Protein AF-A0A7S2F0C1-F1 (afdb_monomer_lite)

Secondary structure (DSSP, 8-state):
------S-TT----S-HHHHHHHHHHHHHHHHHHHB-SS--EEEE-SSSS-EEEETTEEEE-SEEEEEEEEETTEEEEEEEEEEGGGHHHHHHHHHHHHHTTS---HHHHHHHHHHEEEEEEEEE-TTTSSEEEEEEEEETTSS-EEE-

Foldseek 3Di:
DDDDDPDPPDPPDDPCVLVVQLVVLQVVLLLCLVWWDLVDKDKDADDDDDDWDAFPNDTADQGIWIKTQGQDPNHRPVDIKIFRPVCSVVSVVQSVVCVVVVSHHDPVRSVVLSVFWGKTWDWCQDPPPSGTDIKIWTQGPPDNTIMI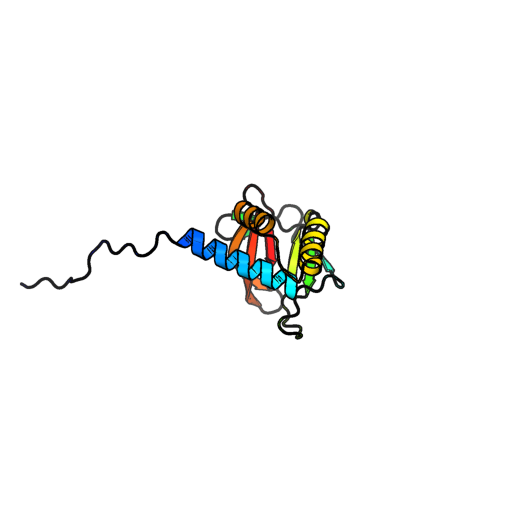D

Structure (mmCIF, N/CA/C/O backbone):
data_AF-A0A7S2F0C1-F1
#
_entry.id   AF-A0A7S2F0C1-F1
#
loop_
_atom_site.group_PDB
_atom_site.id
_atom_site.type_symbol
_atom_site.label_atom_id
_atom_site.label_alt_id
_atom_site.label_comp_id
_atom_site.label_asym_id
_atom_site.label_entity_id
_atom_site.label_seq_id
_atom_site.pdbx_PDB_ins_code
_atom_site.Cartn_x
_atom_site.Cartn_y
_atom_site.Cartn_z
_atom_site.occupancy
_atom_site.B_iso_or_equiv
_atom_site.auth_seq_id
_atom_site.auth_comp_id
_atom_site.auth_asym_id
_atom_site.auth_atom_id
_atom_site.pdbx_PDB_model_num
ATOM 1 N N . VAL A 1 1 ? -42.296 40.617 1.390 1.00 49.47 1 VAL A N 1
ATOM 2 C CA . VAL A 1 1 ? -42.344 39.150 1.214 1.00 49.47 1 VAL A CA 1
ATOM 3 C C . VAL A 1 1 ? -41.578 38.833 -0.055 1.00 49.47 1 VAL A C 1
ATOM 5 O O . VAL A 1 1 ? -42.087 39.087 -1.135 1.00 49.47 1 VAL A O 1
ATOM 8 N N . ALA A 1 2 ? -40.318 38.438 0.085 1.00 45.78 2 ALA A N 1
ATOM 9 C CA . ALA A 1 2 ? -39.465 38.007 -1.015 1.00 45.78 2 ALA A CA 1
ATOM 10 C C . ALA A 1 2 ? -38.571 36.900 -0.451 1.00 45.78 2 ALA A C 1
ATOM 12 O O . ALA A 1 2 ? -37.781 37.161 0.455 1.00 45.78 2 ALA A O 1
ATOM 13 N N . ASP A 1 3 ? -38.791 35.674 -0.914 1.00 51.41 3 ASP A N 1
ATOM 14 C CA . ASP A 1 3 ? -38.027 34.487 -0.537 1.00 51.41 3 ASP A CA 1
ATOM 15 C C . ASP A 1 3 ? -36.639 34.531 -1.198 1.00 51.41 3 ASP A C 1
ATOM 17 O O . ASP A 1 3 ? -36.563 34.617 -2.429 1.00 51.41 3 ASP A O 1
ATOM 21 N N . PRO A 1 4 ? -35.530 34.465 -0.440 1.00 68.75 4 PRO A N 1
ATOM 22 C CA . PRO A 1 4 ? -34.196 34.355 -0.997 1.00 68.75 4 PRO A CA 1
ATOM 23 C C . PRO A 1 4 ? -33.742 32.894 -0.933 1.00 68.75 4 PRO A C 1
ATOM 25 O O . PRO A 1 4 ? -33.211 32.440 0.075 1.00 68.75 4 PRO A O 1
ATOM 28 N N . SER A 1 5 ? -33.903 32.145 -2.021 1.00 51.34 5 SER A N 1
ATOM 29 C CA . SER A 1 5 ? -33.076 30.955 -2.244 1.00 51.34 5 SER A CA 1
ATOM 30 C C . SER A 1 5 ? -33.042 30.593 -3.725 1.00 51.34 5 SER A C 1
ATOM 32 O O . SER A 1 5 ? -33.872 29.849 -4.237 1.00 51.34 5 SER A O 1
ATOM 34 N N . LEU A 1 6 ? -32.043 31.138 -4.421 1.00 55.06 6 LEU A N 1
ATOM 35 C CA . LEU A 1 6 ? -31.625 30.719 -5.762 1.00 55.06 6 LEU A CA 1
ATOM 36 C C . LEU A 1 6 ? -30.623 29.553 -5.688 1.00 55.06 6 LEU A C 1
ATOM 38 O O . LEU A 1 6 ? -29.687 29.487 -6.479 1.00 55.06 6 LEU A O 1
ATOM 42 N N . VAL A 1 7 ? -30.781 28.636 -4.728 1.00 54.34 7 VAL A N 1
ATOM 43 C CA . VAL A 1 7 ? -29.959 27.421 -4.671 1.00 54.34 7 VAL A CA 1
ATOM 44 C C . VAL A 1 7 ? -30.851 26.224 -4.992 1.00 54.34 7 VAL A C 1
ATOM 46 O O . VAL A 1 7 ? -31.696 25.855 -4.175 1.00 54.34 7 VAL A O 1
ATOM 49 N N . PRO A 1 8 ? -30.704 25.599 -6.176 1.00 52.06 8 PRO A N 1
ATOM 50 C CA . PRO A 1 8 ? -31.446 24.394 -6.510 1.00 52.06 8 PRO A CA 1
ATOM 51 C C . PRO A 1 8 ? -31.132 23.310 -5.477 1.00 52.06 8 PRO A C 1
ATOM 53 O O . PRO A 1 8 ? -29.994 22.854 -5.373 1.00 52.06 8 PRO A O 1
ATOM 56 N N . ALA A 1 9 ? -32.149 22.850 -4.746 1.00 56.66 9 ALA A N 1
ATOM 57 C CA . ALA A 1 9 ? -32.037 21.851 -3.678 1.00 56.66 9 ALA A CA 1
ATOM 58 C C . ALA A 1 9 ? -31.519 20.466 -4.139 1.00 56.66 9 ALA A C 1
ATOM 60 O O . ALA A 1 9 ? -31.515 19.512 -3.363 1.00 56.66 9 ALA A O 1
ATOM 61 N N . ARG A 1 10 ? -31.138 20.316 -5.415 1.00 50.03 10 ARG A N 1
ATOM 62 C CA . ARG A 1 10 ? -30.754 19.046 -6.045 1.00 50.03 10 ARG A CA 1
ATOM 63 C C . ARG A 1 10 ? -29.619 19.183 -7.064 1.00 50.03 10 ARG A C 1
ATOM 65 O O . ARG A 1 10 ? -29.617 18.484 -8.073 1.00 50.03 10 ARG A O 1
ATOM 72 N N . LEU A 1 11 ? -28.624 20.030 -6.804 1.00 45.44 11 LEU A N 1
ATOM 73 C CA . LEU A 1 11 ? -27.326 19.885 -7.470 1.00 45.44 11 LEU A CA 1
ATOM 74 C C . LEU A 1 11 ? -26.576 18.692 -6.853 1.00 45.44 11 LEU A C 1
ATOM 76 O O . LEU A 1 11 ? -25.806 18.841 -5.911 1.00 45.44 11 LEU A O 1
ATOM 80 N N . ARG A 1 12 ? -26.820 17.484 -7.375 1.00 50.94 12 ARG A N 1
ATOM 81 C CA . ARG A 1 12 ? -25.895 16.354 -7.204 1.00 50.94 12 ARG A CA 1
ATOM 82 C C . ARG A 1 12 ? -24.815 16.464 -8.278 1.00 50.94 12 ARG A C 1
ATOM 84 O O . ARG A 1 12 ? -25.015 16.017 -9.403 1.00 50.94 12 ARG A O 1
ATOM 91 N N . ALA A 1 13 ? -23.685 17.067 -7.930 1.00 49.25 13 ALA A N 1
ATOM 92 C CA . ALA A 1 13 ? -22.459 16.918 -8.700 1.00 49.25 13 ALA A CA 1
ATOM 93 C C . ALA A 1 13 ? -21.805 15.569 -8.337 1.00 49.25 13 ALA A C 1
ATOM 95 O O . ALA A 1 13 ? -21.565 15.305 -7.164 1.00 49.25 13 ALA A O 1
ATOM 96 N N . GLY A 1 14 ? -21.538 14.728 -9.342 1.00 48.50 14 GLY A N 1
ATOM 97 C CA . GLY A 1 14 ? -20.552 13.642 -9.270 1.00 48.50 14 GLY A CA 1
ATOM 98 C C . GLY A 1 14 ? -21.022 12.296 -8.705 1.00 48.50 14 GLY A C 1
ATOM 99 O O . GLY A 1 14 ? -20.864 12.017 -7.525 1.00 48.50 14 GLY A O 1
ATOM 100 N N . ASN A 1 15 ? -21.459 11.390 -9.585 1.00 47.62 15 ASN A N 1
ATOM 101 C CA . ASN A 1 15 ? -21.396 9.937 -9.347 1.00 47.62 15 ASN A CA 1
ATOM 102 C C . ASN A 1 15 ? -20.006 9.362 -9.729 1.00 47.62 15 ASN A C 1
ATOM 104 O O . ASN A 1 15 ? -19.886 8.190 -10.062 1.00 47.62 15 ASN A O 1
ATOM 108 N N . SER A 1 16 ? -18.962 10.199 -9.740 1.00 55.84 16 SER A N 1
ATOM 109 C CA . SER A 1 16 ? -17.606 9.887 -10.222 1.00 55.84 16 SER A CA 1
ATOM 110 C C . SER A 1 16 ? -16.666 9.347 -9.140 1.00 55.84 16 SER A C 1
ATOM 112 O O . SER A 1 16 ? -15.488 9.139 -9.406 1.00 55.84 16 SER A O 1
ATOM 114 N N . GLY A 1 17 ? -17.154 9.143 -7.911 1.00 61.03 17 GLY A N 1
ATOM 115 C CA . GLY A 1 17 ? -16.304 8.796 -6.766 1.00 61.03 17 GLY A CA 1
ATOM 116 C C . GLY A 1 17 ? -15.504 7.505 -6.960 1.00 61.03 17 GLY A C 1
ATOM 117 O O . GLY A 1 17 ? -14.344 7.448 -6.569 1.00 61.03 17 GLY A O 1
ATOM 118 N N . LEU A 1 18 ? -16.089 6.503 -7.625 1.00 66.19 18 LEU A N 1
ATOM 119 C CA . LEU A 1 18 ? -15.412 5.233 -7.909 1.00 66.19 18 LEU A CA 1
ATOM 120 C C . LEU A 1 18 ? -14.295 5.396 -8.948 1.00 66.19 18 LEU A C 1
ATOM 122 O O . LEU A 1 18 ? -13.202 4.868 -8.759 1.00 66.19 18 LEU A O 1
ATOM 126 N N . ASP A 1 19 ? -14.537 6.168 -10.008 1.00 75.56 19 ASP A N 1
ATOM 127 C CA . ASP A 1 19 ? -13.540 6.397 -11.058 1.00 75.56 19 ASP A CA 1
ATOM 128 C C . ASP A 1 19 ? -12.357 7.219 -10.532 1.00 75.56 19 ASP A C 1
ATOM 130 O O . ASP A 1 19 ? -11.203 6.914 -10.833 1.00 75.56 19 ASP A O 1
ATOM 134 N N . SER A 1 20 ? -12.627 8.218 -9.685 1.00 80.00 20 SER A N 1
ATOM 135 C CA . SER A 1 20 ? -11.586 9.024 -9.037 1.00 80.00 20 SER A CA 1
ATOM 136 C C . SER A 1 20 ? -10.721 8.193 -8.083 1.00 80.00 20 SER A C 1
ATOM 138 O O . SER A 1 20 ? -9.497 8.250 -8.181 1.00 80.00 20 SER A O 1
ATOM 140 N N . GLN A 1 21 ? -11.326 7.355 -7.233 1.00 82.06 21 GLN A N 1
ATOM 141 C CA . GLN A 1 21 ? -10.579 6.464 -6.334 1.00 82.06 21 GLN A CA 1
ATOM 142 C C . GLN A 1 21 ? -9.715 5.453 -7.097 1.00 82.06 21 GLN A C 1
ATOM 144 O O . GLN A 1 21 ? -8.584 5.172 -6.701 1.00 82.06 21 GLN A O 1
ATOM 149 N N . ASN A 1 22 ? -10.213 4.933 -8.222 1.00 85.44 22 ASN A N 1
ATOM 150 C CA . ASN A 1 22 ? -9.447 4.024 -9.071 1.00 85.44 22 ASN A CA 1
ATOM 151 C C . ASN A 1 22 ? -8.226 4.717 -9.701 1.00 85.44 22 ASN A C 1
ATOM 153 O O . ASN A 1 22 ? -7.148 4.124 -9.765 1.00 85.44 22 ASN A O 1
ATOM 157 N N . MET A 1 23 ? -8.361 5.976 -10.135 1.00 88.12 23 MET A N 1
ATOM 158 C CA . MET A 1 23 ? -7.231 6.761 -10.653 1.00 88.12 23 MET A CA 1
ATOM 159 C C . MET A 1 23 ? -6.182 7.062 -9.575 1.00 88.12 23 MET A C 1
ATOM 161 O O . MET A 1 23 ? -4.980 6.982 -9.849 1.00 88.12 23 MET A O 1
ATOM 165 N N . GLU A 1 24 ? -6.616 7.375 -8.352 1.00 91.44 24 GLU A N 1
ATOM 166 C CA . GLU A 1 24 ? -5.724 7.588 -7.206 1.00 91.44 24 GLU A CA 1
ATOM 167 C C . GLU A 1 24 ? -4.959 6.307 -6.860 1.00 91.44 24 GLU A C 1
ATOM 169 O O . GLU A 1 24 ? -3.731 6.330 -6.754 1.00 91.44 24 GLU A O 1
ATOM 174 N N . LEU A 1 25 ? -5.656 5.168 -6.785 1.00 92.31 25 LEU A N 1
ATOM 175 C CA . LEU A 1 25 ? -5.046 3.859 -6.539 1.00 92.31 25 LEU A CA 1
ATOM 176 C C . LEU A 1 25 ? -4.018 3.501 -7.603 1.00 92.31 25 LEU A C 1
ATOM 178 O O . LEU A 1 25 ? -2.901 3.101 -7.276 1.00 92.31 25 LEU A O 1
ATOM 182 N N . ARG A 1 26 ? -4.361 3.710 -8.873 1.00 92.38 26 ARG A N 1
ATOM 183 C CA . ARG A 1 26 ? -3.440 3.490 -9.986 1.00 92.38 26 ARG A CA 1
ATOM 184 C C . ARG A 1 26 ? -2.179 4.334 -9.861 1.00 92.38 26 ARG A C 1
ATOM 186 O O . ARG A 1 26 ? -1.078 3.812 -10.026 1.00 92.38 26 ARG A O 1
ATOM 193 N N . SER A 1 27 ? -2.340 5.618 -9.557 1.00 92.94 27 SER A N 1
ATOM 194 C CA . SER A 1 27 ? -1.222 6.552 -9.404 1.00 92.94 27 SER A CA 1
ATOM 195 C C . SER A 1 27 ? -0.327 6.165 -8.226 1.00 92.94 27 SER A C 1
ATOM 197 O O . SER A 1 27 ? 0.896 6.181 -8.348 1.00 92.94 27 SER A O 1
ATOM 199 N N . MET A 1 28 ? -0.924 5.742 -7.110 1.00 93.56 28 MET A N 1
ATOM 200 C CA . MET A 1 28 ? -0.198 5.277 -5.932 1.00 93.56 28 MET A CA 1
ATOM 201 C C . MET A 1 28 ? 0.585 3.989 -6.207 1.00 93.56 28 MET A C 1
ATOM 203 O O . MET A 1 28 ? 1.774 3.922 -5.908 1.00 93.56 28 MET A O 1
ATOM 207 N N . LEU A 1 29 ? -0.046 2.977 -6.808 1.00 93.75 29 LEU A N 1
ATOM 208 C CA . LEU A 1 29 ? 0.615 1.714 -7.153 1.00 93.75 29 LEU A CA 1
ATOM 209 C C . LEU A 1 29 ? 1.771 1.935 -8.133 1.00 93.75 29 LEU A C 1
ATOM 211 O O . LEU A 1 29 ? 2.852 1.377 -7.955 1.00 93.75 29 LEU A O 1
ATOM 215 N N . GLN A 1 30 ? 1.564 2.794 -9.130 1.00 94.06 30 GLN A N 1
ATOM 216 C CA . GLN A 1 30 ? 2.601 3.203 -10.070 1.00 94.06 30 GLN A CA 1
ATOM 217 C C . GLN A 1 30 ? 3.784 3.873 -9.350 1.00 94.06 30 GLN A C 1
ATOM 219 O O . GLN A 1 30 ? 4.937 3.504 -9.566 1.00 94.06 30 GLN A O 1
ATOM 224 N N . TRP A 1 31 ? 3.509 4.799 -8.433 1.00 93.75 31 TRP A N 1
ATOM 225 C CA . TRP A 1 31 ? 4.541 5.452 -7.629 1.00 93.75 31 TRP A CA 1
ATOM 226 C C . TRP A 1 31 ? 5.312 4.472 -6.726 1.00 93.75 31 TRP A C 1
ATOM 228 O O . TRP A 1 31 ? 6.533 4.593 -6.586 1.00 93.75 31 TRP A O 1
ATOM 238 N N . LEU A 1 32 ? 4.642 3.462 -6.158 1.00 94.62 32 LEU A N 1
ATOM 239 C CA . LEU A 1 32 ? 5.291 2.412 -5.361 1.00 94.62 32 LEU A CA 1
ATOM 240 C C . LEU A 1 32 ? 6.262 1.570 -6.200 1.00 94.62 32 LEU A C 1
ATOM 242 O O . LEU A 1 32 ? 7.372 1.282 -5.746 1.00 94.62 32 LEU A O 1
ATOM 246 N N . VAL A 1 33 ? 5.890 1.225 -7.438 1.00 95.06 33 VAL A N 1
ATOM 247 C CA . VAL A 1 33 ? 6.782 0.517 -8.375 1.00 95.06 33 VAL A CA 1
ATOM 248 C C . VAL A 1 33 ? 8.082 1.283 -8.570 1.00 95.06 33 VAL A C 1
ATOM 250 O O . VAL A 1 33 ? 9.145 0.671 -8.594 1.00 95.06 33 VAL A O 1
ATOM 253 N N . GLU A 1 34 ? 8.032 2.605 -8.656 1.00 93.25 34 GLU A N 1
ATOM 254 C CA . GLU A 1 34 ? 9.215 3.436 -8.882 1.00 93.25 34 GLU A CA 1
ATOM 255 C C . GLU A 1 34 ? 10.037 3.668 -7.607 1.00 93.25 34 GLU A C 1
ATOM 257 O O . GLU A 1 34 ? 11.262 3.756 -7.675 1.00 93.25 34 GLU A O 1
ATOM 262 N N . SER A 1 35 ? 9.382 3.735 -6.445 1.00 93.31 35 SER A N 1
ATOM 263 C CA . SER A 1 35 ? 9.981 4.353 -5.254 1.00 93.31 35 SER A CA 1
ATOM 264 C C . SER A 1 35 ? 10.372 3.376 -4.139 1.00 93.31 35 SER A C 1
ATOM 266 O O . SER A 1 35 ? 11.153 3.742 -3.264 1.00 93.31 35 SER A O 1
ATOM 268 N N . VAL A 1 36 ? 9.842 2.149 -4.113 1.00 95.00 36 VAL A N 1
ATOM 269 C CA . VAL A 1 36 ? 10.093 1.195 -3.011 1.00 95.00 36 VAL A CA 1
ATOM 270 C C . VAL A 1 36 ? 11.500 0.583 -3.091 1.00 95.00 36 VAL A C 1
ATOM 272 O O . VAL A 1 36 ? 11.877 -0.013 -4.098 1.00 95.00 36 VAL A O 1
ATOM 275 N N . ASP A 1 37 ? 12.287 0.645 -2.025 1.00 93.94 37 ASP A N 1
ATOM 276 C CA . ASP A 1 37 ? 13.564 -0.072 -1.954 1.00 93.94 37 ASP A CA 1
ATOM 277 C C . ASP A 1 37 ? 13.341 -1.496 -1.423 1.00 93.94 37 ASP A C 1
ATOM 279 O O . ASP A 1 37 ? 13.119 -1.706 -0.232 1.00 93.94 37 ASP A O 1
ATOM 283 N N . LEU A 1 38 ? 13.391 -2.481 -2.324 1.00 95.38 38 LEU A N 1
ATOM 284 C CA . LEU A 1 38 ? 13.162 -3.891 -1.996 1.00 95.38 38 LEU A CA 1
ATOM 285 C C . LEU A 1 38 ? 14.399 -4.592 -1.414 1.00 95.38 38 LEU A C 1
ATOM 287 O O . LEU A 1 38 ? 14.263 -5.690 -0.875 1.00 95.38 38 LEU A O 1
ATOM 291 N N . GLU A 1 39 ? 15.587 -3.983 -1.493 1.00 93.88 39 GLU A N 1
ATOM 292 C CA . GLU A 1 39 ? 16.823 -4.579 -0.968 1.00 93.88 39 GLU A CA 1
ATOM 293 C C . GLU A 1 39 ? 16.855 -4.545 0.562 1.00 93.88 39 GLU A C 1
ATOM 295 O O . GLU A 1 39 ? 17.472 -5.394 1.210 1.00 93.88 39 GLU A O 1
ATOM 300 N N . ARG A 1 40 ? 16.170 -3.564 1.155 1.00 91.75 40 ARG A N 1
ATOM 301 C CA . ARG A 1 40 ? 16.140 -3.336 2.597 1.00 91.75 40 ARG A CA 1
ATOM 302 C C . ARG A 1 40 ? 14.740 -3.559 3.124 1.00 91.75 40 ARG A C 1
ATOM 304 O O . ARG A 1 40 ? 13.834 -2.792 2.821 1.00 91.75 40 ARG A O 1
ATOM 311 N N . HIS A 1 41 ? 14.578 -4.562 3.977 1.00 94.12 41 HIS A N 1
ATOM 312 C CA . HIS A 1 41 ? 13.314 -4.784 4.661 1.00 94.12 41 HIS A CA 1
ATOM 313 C C . HIS A 1 41 ? 13.510 -5.061 6.144 1.00 94.12 41 HIS A C 1
ATOM 315 O O . HIS A 1 41 ? 14.539 -5.580 6.577 1.00 94.12 41 HIS A O 1
ATOM 321 N N . VAL A 1 42 ? 12.492 -4.704 6.918 1.00 95.88 42 VAL A N 1
ATOM 322 C CA . VAL A 1 42 ? 12.385 -5.028 8.339 1.00 95.88 42 VAL A CA 1
ATOM 323 C C . VAL A 1 42 ? 11.063 -5.742 8.552 1.00 95.88 42 VAL A C 1
ATOM 325 O O . VAL A 1 42 ? 10.040 -5.312 8.027 1.00 95.88 42 VAL A O 1
ATOM 328 N N . VAL A 1 43 ? 11.085 -6.820 9.330 1.00 96.50 43 VAL A N 1
ATOM 329 C CA . VAL A 1 43 ? 9.875 -7.519 9.766 1.00 96.50 43 VAL A CA 1
ATOM 330 C C . VAL A 1 43 ? 9.587 -7.138 11.209 1.00 96.50 43 VAL A C 1
ATOM 332 O O . VAL A 1 43 ? 10.500 -7.124 12.036 1.00 96.50 43 VAL A O 1
ATOM 335 N N . PHE A 1 44 ? 8.331 -6.842 11.518 1.00 93.44 44 PHE A N 1
ATOM 336 C CA . PHE A 1 44 ? 7.891 -6.560 12.881 1.00 93.44 44 PHE A CA 1
ATOM 337 C C . PHE A 1 44 ? 6.483 -7.081 13.144 1.00 93.44 44 PHE A C 1
ATOM 339 O O . PHE A 1 44 ? 5.742 -7.433 12.225 1.00 93.44 44 PHE A O 1
ATOM 346 N N . GLU A 1 45 ? 6.133 -7.133 14.424 1.00 91.94 45 GLU A N 1
ATOM 347 C CA . GLU A 1 45 ? 4.816 -7.538 14.900 1.00 91.94 45 GLU A CA 1
ATOM 348 C C . GLU A 1 45 ? 3.993 -6.308 15.312 1.00 91.94 45 GLU A C 1
ATOM 350 O O . GLU A 1 45 ? 4.470 -5.414 16.015 1.00 91.94 45 GLU A O 1
ATOM 355 N N . CYS A 1 46 ? 2.749 -6.264 14.849 1.00 87.12 46 CYS A N 1
ATOM 356 C CA . CYS A 1 46 ? 1.728 -5.269 15.128 1.00 87.12 46 CYS A CA 1
ATOM 357 C C . CYS A 1 46 ? 0.713 -5.836 16.129 1.00 87.12 46 CYS A C 1
ATOM 359 O O . CYS A 1 46 ? -0.249 -6.502 15.744 1.00 87.12 46 CYS A O 1
ATOM 361 N N . GLY A 1 47 ? 0.895 -5.516 17.411 1.00 79.75 47 GLY A N 1
ATOM 362 C CA . GLY A 1 47 ? -0.036 -5.900 18.475 1.00 79.75 47 GLY A CA 1
ATOM 363 C C . GLY A 1 47 ? 0.092 -7.359 18.921 1.00 79.75 47 GLY A C 1
ATOM 364 O O . GLY A 1 47 ? 1.015 -8.072 18.539 1.00 79.75 47 GLY A O 1
ATOM 365 N N . THR A 1 48 ? -0.829 -7.801 19.779 1.00 75.25 48 THR A N 1
ATOM 366 C CA . THR A 1 48 ? -0.822 -9.150 20.360 1.00 75.25 48 THR A CA 1
ATOM 367 C C . THR A 1 48 ? -1.799 -10.048 19.607 1.00 75.25 48 THR A C 1
ATOM 369 O O . THR A 1 48 ? -2.968 -10.095 19.974 1.00 75.25 48 THR A O 1
ATOM 372 N N . GLY A 1 49 ? -1.334 -10.734 18.558 1.00 65.62 49 GLY A N 1
ATOM 373 C CA . GLY A 1 49 ? -1.965 -11.908 17.923 1.00 65.62 49 GLY A CA 1
ATOM 374 C C . GLY A 1 49 ? -3.331 -11.726 17.240 1.00 65.62 49 GLY A C 1
ATOM 375 O O . GLY A 1 49 ? -3.493 -12.150 16.108 1.00 65.62 49 GLY A O 1
ATOM 376 N N . GLU A 1 50 ? -4.312 -11.090 17.874 1.00 69.81 50 GLU A N 1
ATOM 377 C CA . GLU A 1 50 ? -5.708 -10.992 17.412 1.00 69.81 50 GLU A CA 1
ATOM 378 C C . GLU A 1 50 ? -6.245 -9.552 17.436 1.00 69.81 50 GLU A C 1
ATOM 380 O O . GLU A 1 50 ? -7.445 -9.312 17.325 1.00 69.81 50 GLU A O 1
ATOM 385 N N . SER A 1 51 ? -5.367 -8.561 17.594 1.00 80.38 51 SER A N 1
ATOM 386 C CA . SER A 1 51 ? -5.774 -7.157 17.588 1.00 80.38 51 SER A CA 1
ATOM 387 C C . SER A 1 51 ? -6.239 -6.717 16.197 1.00 80.38 51 SER A C 1
ATOM 389 O O . SER A 1 51 ? -5.441 -6.577 15.270 1.00 80.38 51 SER A O 1
ATOM 391 N N . GLU A 1 52 ? -7.540 -6.461 16.077 1.00 87.81 52 GLU A N 1
ATOM 392 C CA . GLU A 1 52 ? -8.141 -5.795 14.924 1.00 87.81 52 GLU A CA 1
ATOM 393 C C . GLU A 1 52 ? -8.144 -4.278 15.130 1.00 87.81 52 GLU A C 1
ATOM 395 O O . GLU A 1 52 ? -8.425 -3.781 16.223 1.00 87.81 52 GLU A O 1
ATOM 400 N N . ILE A 1 53 ? -7.879 -3.535 14.059 1.00 89.75 53 ILE A N 1
ATOM 401 C CA . ILE A 1 53 ? -8.054 -2.083 14.016 1.00 89.75 53 ILE A CA 1
ATOM 402 C C . ILE A 1 53 ? -9.176 -1.713 13.049 1.00 89.75 53 ILE A C 1
ATOM 404 O O . ILE A 1 53 ? -9.449 -2.426 12.081 1.00 89.75 53 ILE A O 1
ATOM 408 N N . MET A 1 54 ? -9.827 -0.581 13.310 1.00 91.31 54 MET A N 1
ATOM 409 C CA . MET A 1 54 ? -10.851 -0.030 12.426 1.00 91.31 54 MET A CA 1
ATOM 410 C C . MET A 1 54 ? -10.229 1.002 11.488 1.00 91.31 54 MET A C 1
ATOM 412 O O . MET A 1 54 ? -9.695 2.007 11.947 1.00 91.31 54 MET A O 1
ATOM 416 N N . VAL A 1 55 ? -10.346 0.782 10.179 1.00 90.31 55 VAL A N 1
ATOM 417 C CA . VAL A 1 55 ? -9.862 1.698 9.138 1.00 90.31 55 VAL A CA 1
ATOM 418 C C . VAL A 1 55 ? -10.974 1.915 8.121 1.00 90.31 55 VAL A C 1
ATOM 420 O O . VAL A 1 55 ? -11.439 0.964 7.497 1.00 90.31 55 VAL A O 1
ATOM 423 N N . GLY A 1 56 ? -11.466 3.152 7.992 1.00 87.12 56 GLY A N 1
ATOM 424 C CA . GLY A 1 56 ? -12.565 3.476 7.066 1.00 87.12 56 GLY A CA 1
ATOM 425 C C . GLY A 1 56 ? -13.828 2.630 7.271 1.00 87.12 56 GLY A C 1
ATOM 426 O O . GLY A 1 56 ? -14.502 2.281 6.309 1.00 87.12 56 GLY A O 1
ATOM 427 N N . GLY A 1 57 ? -14.120 2.226 8.512 1.00 89.19 57 GLY A N 1
ATOM 428 C CA . GLY A 1 57 ? -15.251 1.343 8.825 1.00 89.19 57 GLY A CA 1
ATOM 429 C C . GLY A 1 57 ? -15.013 -0.148 8.544 1.00 89.19 57 GLY A C 1
ATOM 430 O O . GLY A 1 57 ? -15.921 -0.949 8.764 1.00 89.19 57 GLY A O 1
ATOM 431 N N . ARG A 1 58 ? -13.811 -0.550 8.115 1.00 90.00 58 ARG A N 1
ATOM 432 C CA . ARG A 1 58 ? -13.413 -1.955 7.941 1.00 90.00 58 ARG A CA 1
ATOM 433 C C . ARG A 1 58 ? -12.523 -2.431 9.083 1.00 90.00 58 ARG A C 1
ATOM 435 O O . ARG A 1 58 ? -11.744 -1.655 9.629 1.00 90.00 58 ARG A O 1
ATOM 442 N N . ARG A 1 59 ? -12.631 -3.718 9.411 1.00 92.56 59 ARG A N 1
ATOM 443 C CA . ARG A 1 59 ? -11.747 -4.405 10.359 1.00 92.56 59 ARG A CA 1
ATOM 444 C C . ARG A 1 59 ? -10.515 -4.910 9.626 1.00 92.56 59 ARG A C 1
ATOM 446 O O . ARG A 1 59 ? -10.649 -5.599 8.616 1.00 92.56 59 ARG A O 1
ATOM 453 N N . VAL A 1 60 ? -9.344 -4.551 10.132 1.00 92.69 60 VAL A N 1
ATOM 454 C CA . VAL A 1 60 ? -8.047 -4.892 9.547 1.00 92.69 60 VAL A CA 1
ATOM 455 C C . VAL A 1 60 ? -7.160 -5.538 10.606 1.00 92.69 60 VAL A C 1
ATOM 457 O O . VAL A 1 60 ? -7.134 -5.100 11.755 1.00 92.69 60 VAL A O 1
ATOM 460 N N . GLN A 1 61 ? -6.412 -6.558 10.200 1.00 91.94 61 GLN A N 1
ATOM 461 C CA . GLN A 1 61 ? -5.424 -7.270 10.999 1.00 91.94 61 GLN A CA 1
ATOM 462 C C . GLN A 1 61 ? -4.031 -7.004 10.424 1.00 91.94 61 GLN A C 1
ATOM 464 O O . GLN A 1 61 ? -3.777 -7.256 9.247 1.00 91.94 61 GLN A O 1
ATOM 469 N N . LEU A 1 62 ? -3.132 -6.480 11.260 1.00 90.00 62 LEU A N 1
ATOM 470 C CA . LEU A 1 62 ? -1.758 -6.159 10.860 1.00 90.00 62 LEU A CA 1
ATOM 471 C C . LEU A 1 62 ? -0.738 -7.205 11.331 1.00 90.00 62 LEU A C 1
ATOM 473 O O . LEU A 1 62 ? 0.299 -7.333 10.702 1.00 90.00 62 LEU A O 1
ATOM 477 N N . GLN A 1 63 ? -1.027 -7.948 12.407 1.00 87.94 63 GLN A N 1
ATOM 478 C CA . GLN A 1 63 ? -0.238 -9.060 12.973 1.00 87.94 63 GLN A CA 1
ATOM 479 C C . GLN A 1 63 ? 1.275 -9.022 12.709 1.00 87.94 63 GLN A C 1
ATOM 481 O O . GLN A 1 63 ? 2.008 -8.521 13.547 1.00 87.94 63 GLN A O 1
ATOM 486 N N . ARG A 1 64 ? 1.767 -9.554 11.585 1.00 94.19 64 ARG A N 1
ATOM 487 C CA . ARG A 1 64 ? 3.186 -9.525 11.221 1.00 94.19 64 ARG A CA 1
ATOM 488 C C . ARG A 1 64 ? 3.353 -8.838 9.872 1.00 94.19 64 ARG A C 1
ATOM 490 O O . ARG A 1 64 ? 2.822 -9.312 8.869 1.00 94.19 64 ARG A O 1
ATOM 497 N N . MET A 1 65 ? 4.111 -7.746 9.854 1.00 95.56 65 MET A N 1
ATOM 498 C CA . MET A 1 65 ? 4.312 -6.910 8.671 1.00 95.56 65 MET A CA 1
ATOM 499 C C . MET A 1 65 ? 5.772 -6.945 8.229 1.00 95.56 65 MET A C 1
ATOM 501 O O . MET A 1 65 ? 6.685 -6.932 9.058 1.00 95.56 65 MET A O 1
ATOM 505 N N . ALA A 1 66 ? 5.989 -6.953 6.918 1.00 97.38 66 ALA A N 1
ATOM 506 C CA . ALA A 1 66 ? 7.264 -6.635 6.296 1.00 97.38 66 ALA A CA 1
ATOM 507 C C . ALA A 1 66 ? 7.215 -5.201 5.773 1.00 97.38 66 ALA A C 1
ATOM 509 O O . ALA A 1 66 ? 6.229 -4.800 5.155 1.00 97.38 66 ALA A O 1
ATOM 510 N N . THR A 1 67 ? 8.281 -4.441 5.998 1.00 96.69 67 THR A N 1
ATOM 511 C CA . THR A 1 67 ? 8.322 -3.030 5.631 1.00 96.69 67 THR A CA 1
ATOM 512 C C . THR A 1 67 ? 9.568 -2.665 4.859 1.00 96.69 67 THR A C 1
ATOM 514 O O . THR A 1 67 ? 10.685 -2.943 5.300 1.00 96.69 67 THR A O 1
ATOM 517 N N . TRP A 1 68 ? 9.350 -1.966 3.750 1.00 96.69 68 TRP A N 1
ATOM 518 C CA . TRP A 1 68 ? 10.371 -1.409 2.876 1.00 96.69 68 TRP A CA 1
ATOM 519 C C . TRP A 1 68 ? 10.374 0.119 2.954 1.00 96.69 68 TRP A C 1
ATOM 521 O O . TRP A 1 68 ? 9.302 0.729 3.006 1.00 96.69 68 TRP A O 1
ATOM 531 N N . PRO A 1 69 ? 11.545 0.773 2.951 1.00 95.00 69 PRO A N 1
ATOM 532 C CA . PRO A 1 69 ? 11.605 2.219 2.829 1.00 95.00 69 PRO A CA 1
ATOM 533 C C . PRO A 1 69 ? 11.183 2.659 1.422 1.00 95.00 69 PRO A C 1
ATOM 535 O O . PRO A 1 69 ? 11.447 1.980 0.430 1.00 95.00 69 PRO A O 1
ATOM 538 N N . ILE A 1 70 ? 10.547 3.826 1.338 1.00 93.25 70 ILE A N 1
ATOM 539 C CA . ILE A 1 70 ? 10.180 4.450 0.068 1.00 93.25 70 ILE A CA 1
ATOM 540 C C . ILE A 1 70 ? 11.104 5.645 -0.184 1.00 93.25 70 ILE A C 1
ATOM 542 O O . ILE A 1 70 ? 11.131 6.615 0.579 1.00 93.25 70 ILE A O 1
ATOM 546 N N . ALA A 1 71 ? 11.870 5.581 -1.270 1.00 87.44 71 ALA A N 1
ATOM 547 C CA . ALA A 1 71 ? 12.761 6.640 -1.719 1.00 87.44 71 ALA A CA 1
ATOM 548 C C . ALA A 1 71 ? 12.004 7.617 -2.630 1.00 87.44 71 ALA A C 1
ATOM 550 O O . ALA A 1 71 ? 12.026 7.504 -3.854 1.00 87.44 71 ALA A O 1
ATOM 551 N N . ALA A 1 72 ? 11.338 8.611 -2.043 1.00 73.81 72 ALA A N 1
ATOM 552 C CA . ALA A 1 72 ? 10.709 9.673 -2.821 1.00 73.81 72 ALA A CA 1
ATOM 553 C C . ALA A 1 72 ? 11.787 10.600 -3.416 1.00 73.81 72 ALA A C 1
ATOM 555 O O . ALA A 1 72 ? 12.536 11.251 -2.683 1.00 73.81 72 ALA A O 1
ATOM 556 N N . ASN A 1 73 ? 11.873 10.678 -4.748 1.00 69.12 73 ASN A N 1
ATOM 557 C CA . ASN A 1 73 ? 12.791 11.575 -5.471 1.00 69.12 73 ASN A CA 1
ATOM 558 C C . ASN A 1 73 ? 14.273 11.414 -5.070 1.00 69.12 73 ASN A C 1
ATOM 560 O O . ASN A 1 73 ? 15.011 12.396 -4.961 1.00 69.12 73 ASN A O 1
ATOM 564 N N . GLY A 1 74 ? 14.706 10.181 -4.783 1.00 63.59 74 GLY A N 1
ATOM 565 C CA . GLY A 1 74 ? 16.082 9.889 -4.365 1.00 63.59 74 GLY A CA 1
ATOM 566 C C . GLY A 1 74 ? 16.441 10.379 -2.955 1.00 63.59 74 GLY A C 1
ATOM 567 O O . GLY A 1 74 ? 17.613 10.359 -2.583 1.00 63.59 74 GLY A O 1
ATOM 568 N N . ARG A 1 75 ? 15.459 10.817 -2.153 1.00 60.00 75 ARG A N 1
ATOM 569 C CA . ARG A 1 75 ? 15.642 11.182 -0.743 1.00 60.00 75 ARG A CA 1
ATOM 570 C C . ARG A 1 75 ? 14.839 10.241 0.149 1.00 60.00 75 ARG A C 1
ATOM 572 O O . ARG A 1 75 ? 13.688 9.918 -0.134 1.00 60.00 75 ARG A O 1
ATOM 579 N N . ALA A 1 76 ? 15.441 9.824 1.260 1.00 60.22 76 ALA A N 1
ATOM 580 C CA . ALA A 1 76 ? 14.744 9.062 2.288 1.00 60.22 76 ALA A CA 1
ATOM 581 C C . ALA A 1 76 ? 13.785 9.999 3.040 1.00 60.22 76 ALA A C 1
ATOM 583 O O . ALA A 1 76 ? 14.176 10.668 3.992 1.00 60.22 76 ALA A O 1
ATOM 584 N N . ALA A 1 77 ? 12.532 10.071 2.590 1.00 67.06 77 ALA A N 1
ATOM 585 C CA . ALA A 1 77 ? 11.496 10.930 3.169 1.00 67.06 77 ALA A CA 1
ATOM 586 C C . ALA A 1 77 ? 10.837 10.330 4.429 1.00 67.06 77 ALA A C 1
ATOM 588 O O . ALA A 1 77 ? 9.780 10.784 4.847 1.00 67.06 77 ALA A O 1
ATOM 589 N N . GLY A 1 78 ? 11.416 9.274 5.012 1.00 83.75 78 GLY A N 1
ATOM 590 C CA . GLY A 1 78 ? 10.838 8.555 6.153 1.00 83.75 78 GLY A CA 1
ATOM 591 C C . GLY A 1 78 ? 9.621 7.680 5.820 1.00 83.75 78 GLY A C 1
ATOM 592 O O . GLY A 1 78 ? 9.216 6.896 6.673 1.00 83.75 78 GLY A O 1
ATOM 593 N N . LEU A 1 79 ? 9.096 7.766 4.591 1.00 91.00 79 LEU A N 1
ATOM 594 C CA . LEU A 1 79 ? 7.980 6.965 4.086 1.00 91.00 79 LEU A CA 1
ATOM 595 C C . LEU A 1 79 ? 8.346 5.485 3.974 1.00 91.00 79 LEU A C 1
ATOM 597 O O . LEU A 1 79 ? 9.497 5.126 3.694 1.00 91.00 79 LEU A O 1
ATOM 601 N N . LYS A 1 80 ? 7.354 4.624 4.190 1.00 94.12 80 LYS A N 1
ATOM 602 C CA . LYS A 1 80 ? 7.542 3.178 4.270 1.00 94.12 80 LYS A CA 1
ATOM 603 C C . LYS A 1 80 ? 6.326 2.450 3.720 1.00 94.12 80 LYS A C 1
ATOM 605 O O . LYS A 1 80 ? 5.215 2.746 4.123 1.00 94.12 80 LYS A O 1
ATOM 610 N N . LEU A 1 81 ? 6.548 1.442 2.884 1.00 96.06 81 LEU A N 1
ATOM 611 C CA . LEU A 1 81 ? 5.506 0.501 2.488 1.00 96.06 81 LEU A CA 1
ATOM 612 C C . LEU A 1 81 ? 5.549 -0.681 3.450 1.00 96.06 81 LEU A C 1
ATOM 614 O O . LEU A 1 81 ? 6.552 -1.388 3.492 1.00 96.06 81 LEU A O 1
ATOM 618 N N . SER A 1 82 ? 4.470 -0.905 4.189 1.00 96.56 82 SER A N 1
ATOM 619 C CA . SER A 1 82 ? 4.294 -2.057 5.073 1.00 96.56 82 SER A CA 1
ATOM 620 C C . SER A 1 82 ? 3.241 -2.992 4.497 1.00 96.56 82 SER A C 1
ATOM 622 O O . SER A 1 82 ? 2.135 -2.558 4.181 1.00 96.56 82 SER A O 1
ATOM 624 N N . VAL A 1 83 ? 3.558 -4.276 4.381 1.00 96.62 83 VAL A N 1
ATOM 625 C CA . VAL A 1 83 ? 2.652 -5.305 3.854 1.00 96.62 83 VAL A CA 1
ATOM 626 C C . VAL A 1 83 ? 2.557 -6.481 4.822 1.00 96.62 83 VAL A C 1
ATOM 628 O O . VAL A 1 83 ? 3.526 -6.736 5.539 1.00 96.62 83 VAL A O 1
ATOM 631 N N . PRO A 1 84 ? 1.438 -7.226 4.846 1.00 95.69 84 PRO A N 1
ATOM 632 C CA . PRO A 1 84 ? 1.356 -8.467 5.606 1.00 95.69 84 PRO A CA 1
ATOM 633 C C . PRO A 1 84 ? 2.474 -9.416 5.175 1.00 95.69 84 PRO A C 1
ATOM 635 O O . PRO A 1 84 ? 2.727 -9.557 3.977 1.00 95.69 84 PRO A O 1
ATOM 638 N N . LEU A 1 85 ? 3.133 -10.067 6.134 1.00 95.69 85 LEU A N 1
ATOM 639 C CA . LEU A 1 85 ? 4.288 -10.923 5.854 1.00 95.69 85 LEU A CA 1
ATOM 640 C C . LEU A 1 85 ? 3.957 -12.020 4.830 1.00 95.69 85 LEU A C 1
ATOM 642 O O . LEU A 1 85 ? 4.757 -12.287 3.938 1.00 95.69 85 LEU A O 1
ATOM 646 N N . ASP A 1 86 ? 2.751 -12.582 4.899 1.00 94.81 86 ASP A N 1
ATOM 647 C CA . ASP A 1 86 ? 2.280 -13.621 3.975 1.00 94.81 86 ASP A CA 1
ATOM 648 C C . ASP A 1 86 ? 2.141 -13.124 2.525 1.00 94.81 86 ASP A C 1
ATOM 650 O O . ASP A 1 86 ? 2.189 -13.918 1.590 1.00 94.81 86 ASP A O 1
ATOM 654 N N . LEU A 1 87 ? 1.988 -11.809 2.327 1.00 94.69 87 LEU A N 1
ATOM 655 C CA . LEU A 1 87 ? 1.925 -11.168 1.010 1.00 94.69 87 LEU A CA 1
ATOM 656 C C . LEU A 1 87 ? 3.275 -10.587 0.570 1.00 94.69 87 LEU A C 1
ATOM 658 O O . LEU A 1 87 ? 3.380 -10.076 -0.543 1.00 94.69 87 LEU A O 1
ATOM 662 N N . GLN A 1 88 ? 4.315 -10.646 1.410 1.00 96.12 88 GLN A N 1
ATOM 663 C CA . GLN A 1 88 ? 5.599 -9.996 1.142 1.00 96.12 88 GLN A CA 1
ATOM 664 C C . GLN A 1 88 ? 6.189 -10.427 -0.206 1.00 96.12 88 GLN A C 1
ATOM 666 O O . GLN A 1 88 ? 6.587 -9.579 -1.003 1.00 96.12 88 GLN A O 1
ATOM 671 N N . VAL A 1 89 ? 6.238 -11.738 -0.457 1.00 96.38 89 VAL A N 1
ATOM 672 C CA . VAL A 1 89 ? 6.825 -12.300 -1.681 1.00 96.38 89 VAL A CA 1
ATOM 673 C C . VAL A 1 89 ? 5.999 -11.904 -2.903 1.00 96.38 89 VAL A C 1
ATOM 675 O O . VAL A 1 89 ? 6.554 -11.359 -3.850 1.00 96.38 89 VAL A O 1
ATOM 678 N N . GLU A 1 90 ? 4.675 -12.079 -2.849 1.00 95.00 90 GLU A N 1
ATOM 679 C CA . GLU A 1 90 ? 3.762 -11.740 -3.952 1.00 95.00 90 GLU A CA 1
ATOM 680 C C . GLU A 1 90 ? 3.869 -10.259 -4.349 1.00 95.00 90 GLU A C 1
ATOM 682 O O . GLU A 1 90 ? 3.972 -9.924 -5.534 1.00 95.00 90 GLU A O 1
ATOM 687 N N . ILE A 1 91 ? 3.881 -9.354 -3.364 1.00 95.00 91 ILE A N 1
ATOM 688 C CA . ILE A 1 91 ? 3.989 -7.916 -3.621 1.00 95.00 91 ILE A CA 1
ATOM 689 C C . ILE A 1 91 ? 5.374 -7.567 -4.171 1.00 95.00 91 ILE A C 1
ATOM 691 O O . ILE A 1 91 ? 5.463 -6.837 -5.159 1.00 95.00 91 ILE A O 1
ATOM 695 N N . ALA A 1 92 ? 6.452 -8.105 -3.595 1.00 96.50 92 ALA A N 1
ATOM 696 C CA . ALA A 1 92 ? 7.804 -7.855 -4.089 1.00 96.50 92 ALA A CA 1
ATOM 697 C C . ALA A 1 92 ? 7.978 -8.332 -5.541 1.00 96.50 92 ALA A C 1
ATOM 699 O O . ALA A 1 92 ? 8.490 -7.583 -6.373 1.00 96.50 92 ALA A O 1
ATOM 700 N N . GLU A 1 93 ? 7.500 -9.534 -5.869 1.00 95.62 93 GLU A N 1
ATOM 701 C CA . GLU A 1 93 ? 7.526 -10.077 -7.231 1.00 95.62 93 GLU A CA 1
ATOM 702 C C . GLU A 1 93 ? 6.718 -9.216 -8.204 1.00 95.62 93 GLU A C 1
ATOM 704 O O . GLU A 1 93 ? 7.198 -8.910 -9.295 1.00 95.62 93 GLU A O 1
ATOM 709 N N . THR A 1 94 ? 5.534 -8.753 -7.795 1.00 93.94 94 THR A N 1
ATOM 710 C CA . THR A 1 94 ? 4.696 -7.862 -8.610 1.00 93.94 94 THR A CA 1
ATOM 711 C C . THR A 1 94 ? 5.420 -6.549 -8.926 1.00 93.94 94 THR A C 1
ATOM 713 O O . THR A 1 94 ? 5.465 -6.118 -10.082 1.00 93.94 94 THR A O 1
ATOM 716 N N . LEU A 1 95 ? 6.043 -5.923 -7.921 1.00 95.31 95 LEU A N 1
ATOM 717 C CA . LEU A 1 95 ? 6.801 -4.682 -8.101 1.00 95.31 95 LEU A CA 1
ATOM 718 C C . LEU A 1 95 ? 8.045 -4.898 -8.981 1.00 95.31 95 LEU A C 1
ATOM 720 O O . LEU A 1 95 ? 8.323 -4.083 -9.863 1.00 95.31 95 LEU A O 1
ATOM 724 N N . LEU A 1 96 ? 8.771 -6.006 -8.800 1.00 96.00 96 LEU A N 1
ATOM 725 C CA . LEU A 1 96 ? 9.933 -6.360 -9.625 1.00 96.00 96 LEU A CA 1
ATOM 726 C C . LEU A 1 96 ? 9.545 -6.642 -11.082 1.00 96.00 96 LEU A C 1
ATOM 728 O O . LEU A 1 96 ? 10.206 -6.150 -11.998 1.00 96.00 96 LEU A O 1
ATOM 732 N N . ALA A 1 97 ? 8.453 -7.371 -11.316 1.00 94.69 97 ALA A N 1
ATOM 733 C CA . ALA A 1 97 ? 7.940 -7.637 -12.656 1.00 94.69 97 ALA A CA 1
ATOM 734 C C . ALA A 1 97 ? 7.513 -6.342 -13.369 1.00 94.69 97 ALA A C 1
ATOM 736 O O . ALA A 1 97 ? 7.791 -6.150 -14.555 1.00 94.69 97 ALA A O 1
ATOM 737 N N . ALA A 1 98 ? 6.883 -5.407 -12.651 1.00 95.56 98 ALA A N 1
ATOM 738 C CA . ALA A 1 98 ? 6.555 -4.084 -13.177 1.00 95.56 98 ALA A CA 1
ATOM 739 C C . ALA A 1 98 ? 7.812 -3.263 -13.527 1.00 95.56 98 ALA A C 1
ATOM 741 O O . ALA A 1 98 ? 7.856 -2.628 -14.583 1.00 95.56 98 ALA A O 1
ATOM 742 N N . ARG A 1 99 ? 8.867 -3.320 -12.700 1.00 95.19 99 ARG A N 1
ATOM 743 C CA . ARG A 1 99 ? 10.169 -2.684 -12.991 1.00 95.19 99 ARG A CA 1
ATOM 744 C C . ARG A 1 99 ? 10.819 -3.246 -14.245 1.00 95.19 99 ARG A C 1
ATOM 746 O O . ARG A 1 99 ? 11.224 -2.472 -15.109 1.00 95.19 99 ARG A O 1
ATOM 753 N N . ALA A 1 100 ? 10.849 -4.570 -14.382 1.00 95.56 100 ALA A N 1
ATOM 754 C CA . ALA A 1 100 ? 11.416 -5.246 -15.548 1.00 95.56 100 ALA A CA 1
ATOM 755 C C . ALA A 1 100 ? 10.721 -4.855 -16.869 1.00 95.56 100 ALA A C 1
ATOM 757 O O . ALA A 1 100 ? 11.337 -4.914 -17.930 1.00 95.56 100 ALA A O 1
ATOM 75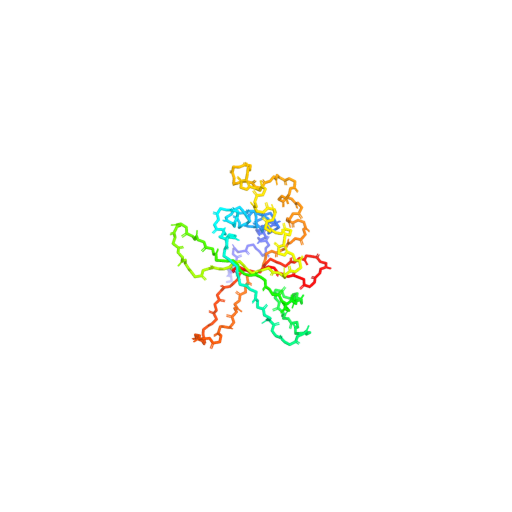8 N N . ARG A 1 101 ? 9.461 -4.401 -16.808 1.00 94.12 101 ARG A N 1
ATOM 759 C CA . ARG A 1 101 ? 8.670 -3.912 -17.954 1.00 94.12 101 ARG A CA 1
ATOM 760 C C . ARG A 1 101 ? 8.756 -2.393 -18.171 1.00 94.12 101 ARG A C 1
ATOM 762 O O . ARG A 1 101 ? 7.927 -1.827 -18.878 1.00 94.12 101 ARG A O 1
ATOM 769 N N . GLY A 1 102 ? 9.754 -1.726 -17.587 1.00 93.19 102 GLY A N 1
ATOM 770 C CA . GLY A 1 102 ? 9.948 -0.278 -17.723 1.00 93.19 102 GLY A CA 1
ATOM 771 C C . GLY A 1 102 ? 9.193 0.532 -16.673 1.00 93.19 102 GLY A C 1
ATOM 772 O O . GLY A 1 102 ? 8.639 1.582 -16.993 1.00 93.19 102 GLY A O 1
ATOM 773 N N . CYS A 1 103 ? 9.162 0.025 -15.437 1.00 91.75 103 CYS A N 1
ATOM 774 C CA . CYS A 1 103 ? 8.471 0.633 -14.300 1.00 91.75 103 CYS A CA 1
ATOM 775 C C . CYS A 1 103 ? 6.996 0.905 -14.596 1.00 91.75 103 CYS A C 1
ATOM 777 O O . CYS A 1 103 ? 6.534 2.014 -14.386 1.00 91.75 103 CYS A O 1
ATOM 779 N N . ARG A 1 104 ? 6.247 -0.069 -15.119 1.00 92.00 104 ARG A N 1
ATOM 780 C CA . ARG A 1 104 ? 4.798 0.064 -15.348 1.00 92.00 104 ARG A CA 1
ATOM 781 C C . ARG A 1 104 ? 4.084 -1.229 -14.994 1.00 92.00 104 ARG A C 1
ATOM 783 O O . ARG A 1 104 ? 4.545 -2.314 -15.350 1.00 92.00 104 ARG A O 1
ATOM 790 N N . LEU A 1 105 ? 2.958 -1.104 -14.300 1.00 90.69 105 LEU A N 1
ATOM 791 C CA . LEU A 1 105 ? 2.038 -2.221 -14.092 1.00 90.69 105 LEU A CA 1
ATOM 792 C C . LEU A 1 105 ? 1.249 -2.481 -15.374 1.00 90.69 105 LEU A C 1
ATOM 794 O O . LEU A 1 105 ? 0.855 -1.537 -16.065 1.00 90.69 105 LEU A O 1
ATOM 798 N N . ASP A 1 106 ? 1.026 -3.757 -15.687 1.00 91.12 106 ASP A N 1
ATOM 799 C CA . ASP A 1 106 ? 0.147 -4.121 -16.795 1.00 91.12 106 ASP A CA 1
ATOM 800 C C . ASP A 1 106 ? -1.299 -3.704 -16.485 1.00 91.12 106 ASP A C 1
ATOM 802 O O . ASP A 1 106 ? -1.725 -3.706 -15.329 1.00 91.12 106 ASP A O 1
ATOM 806 N N . GLU A 1 107 ? -2.080 -3.366 -17.513 1.00 90.00 107 GLU A N 1
ATOM 807 C CA . GLU A 1 107 ? -3.468 -2.925 -17.329 1.00 90.00 107 GLU A CA 1
ATOM 808 C C . GLU A 1 107 ? -4.323 -3.999 -16.645 1.00 90.00 107 GLU A C 1
ATOM 810 O O . GLU A 1 107 ? -5.161 -3.683 -15.802 1.00 90.00 107 GLU A O 1
ATOM 815 N N . ARG A 1 108 ? -4.090 -5.284 -16.948 1.00 91.12 108 ARG A N 1
ATOM 816 C CA . ARG A 1 108 ? -4.837 -6.386 -16.328 1.00 91.12 108 ARG A CA 1
ATOM 817 C C . ARG A 1 108 ? -4.465 -6.560 -14.861 1.00 91.12 108 ARG A C 1
ATOM 819 O O . ARG A 1 108 ? -5.335 -6.852 -14.045 1.00 91.12 108 ARG A O 1
ATOM 826 N N . GLU A 1 109 ? -3.191 -6.381 -14.519 1.00 89.75 109 GLU A N 1
ATOM 827 C CA . GLU A 1 109 ? -2.727 -6.411 -13.127 1.00 89.75 109 GLU A CA 1
ATOM 828 C C . GLU A 1 109 ? -3.291 -5.230 -12.341 1.00 89.75 109 GLU A C 1
ATOM 830 O O . GLU A 1 109 ? -3.794 -5.416 -11.236 1.00 89.75 109 GLU A O 1
ATOM 835 N N . MET A 1 110 ? -3.269 -4.035 -12.934 1.00 90.12 110 MET A N 1
ATOM 836 C CA . MET A 1 110 ? -3.836 -2.827 -12.344 1.00 90.12 110 MET A CA 1
ATOM 837 C C . MET A 1 110 ? -5.332 -2.988 -12.075 1.00 90.12 110 MET A C 1
ATOM 839 O O . MET A 1 110 ? -5.788 -2.733 -10.962 1.00 90.12 110 MET A O 1
ATOM 843 N N . GLN A 1 111 ? -6.084 -3.474 -13.064 1.00 90.25 111 GLN A N 1
ATOM 844 C CA . GLN A 1 111 ? -7.511 -3.739 -12.925 1.00 90.25 111 GLN A CA 1
ATOM 845 C C . GLN A 1 111 ? -7.779 -4.770 -11.822 1.00 90.25 111 GLN A C 1
ATOM 847 O O . GLN A 1 111 ? -8.615 -4.542 -10.950 1.00 90.25 111 GLN A O 1
ATOM 852 N N . ARG A 1 112 ? -7.010 -5.866 -11.787 1.00 91.44 112 ARG A N 1
ATOM 853 C CA . ARG A 1 112 ? -7.112 -6.878 -10.728 1.00 91.44 112 ARG A CA 1
ATOM 854 C C . ARG A 1 112 ? -6.812 -6.289 -9.348 1.00 91.44 112 ARG A C 1
ATOM 856 O O . ARG A 1 112 ? -7.477 -6.653 -8.380 1.00 91.44 112 ARG A O 1
ATOM 863 N N . LEU A 1 113 ? -5.821 -5.408 -9.224 1.00 90.50 113 LEU A N 1
ATOM 864 C CA . LEU A 1 113 ? -5.519 -4.739 -7.958 1.00 90.50 113 LEU A CA 1
ATOM 865 C C . LEU A 1 113 ? -6.658 -3.795 -7.554 1.00 90.50 113 LEU A C 1
ATOM 867 O O . LEU A 1 113 ? -7.112 -3.868 -6.417 1.00 90.50 113 LEU A O 1
ATOM 871 N N . ALA A 1 114 ? -7.193 -2.993 -8.474 1.00 90.19 114 ALA A N 1
ATOM 872 C CA . ALA A 1 114 ? -8.319 -2.098 -8.200 1.00 90.19 114 ALA A CA 1
ATOM 873 C C . ALA A 1 114 ? -9.610 -2.838 -7.804 1.00 90.19 114 ALA A C 1
ATOM 875 O O . ALA A 1 114 ? -10.357 -2.384 -6.940 1.00 90.19 114 ALA A O 1
ATOM 876 N N . GLU A 1 115 ? -9.855 -4.015 -8.377 1.00 91.31 115 GLU A N 1
ATOM 877 C CA . GLU A 1 115 ? -11.004 -4.856 -8.026 1.00 91.31 115 GLU A CA 1
ATOM 878 C C . GLU A 1 115 ? -10.888 -5.492 -6.640 1.00 91.31 115 GLU A C 1
ATOM 880 O O . GLU A 1 115 ? -11.906 -5.764 -6.006 1.00 91.31 115 GLU A O 1
ATOM 885 N N . ASN A 1 116 ? -9.665 -5.744 -6.169 1.00 93.31 116 ASN A N 1
ATOM 886 C CA . ASN A 1 116 ? -9.415 -6.459 -4.918 1.00 93.31 116 ASN A CA 1
ATOM 887 C C . ASN A 1 116 ? -9.009 -5.547 -3.764 1.00 93.31 116 ASN A C 1
ATOM 889 O O . ASN A 1 116 ? -9.072 -5.981 -2.618 1.00 93.31 116 ASN A O 1
ATOM 893 N N . TRP A 1 117 ? -8.609 -4.309 -4.031 1.00 94.06 117 TRP A N 1
ATOM 894 C CA . TRP A 1 117 ? -8.119 -3.378 -3.023 1.00 94.06 117 TRP A CA 1
ATOM 895 C C . TRP A 1 117 ? -8.928 -2.084 -3.035 1.00 94.06 117 TRP A C 1
ATOM 897 O O . TRP A 1 117 ? -9.548 -1.701 -4.023 1.00 94.06 117 TRP A O 1
ATOM 907 N N . GLU A 1 118 ? -8.964 -1.418 -1.893 1.00 92.75 118 GLU A N 1
ATOM 908 C CA . GLU A 1 118 ? -9.575 -0.106 -1.726 1.00 92.75 118 GLU A CA 1
ATOM 909 C C . GLU A 1 118 ? -8.609 0.794 -0.969 1.00 92.75 118 GLU A C 1
ATOM 911 O O . GLU A 1 118 ? -7.983 0.358 -0.004 1.00 92.75 118 GLU A O 1
ATOM 916 N N . MET A 1 119 ? -8.507 2.047 -1.402 1.00 93.56 119 MET A N 1
ATOM 917 C CA . MET A 1 119 ? -7.697 3.047 -0.725 1.00 93.56 119 MET A CA 1
ATOM 918 C C . MET A 1 119 ? -8.507 3.756 0.360 1.00 93.56 119 MET A C 1
ATOM 920 O O . MET A 1 119 ? -9.608 4.245 0.110 1.00 93.56 119 MET A O 1
ATOM 924 N N . VAL A 1 120 ? -7.936 3.843 1.557 1.00 93.56 120 VAL A N 1
ATOM 925 C CA . VAL A 1 120 ? -8.514 4.525 2.712 1.00 93.56 120 VAL A CA 1
ATOM 926 C C . VAL A 1 120 ? -7.445 5.403 3.355 1.00 93.56 120 VAL A C 1
ATOM 928 O O . VAL A 1 120 ? -6.414 4.906 3.799 1.00 93.56 120 VAL A O 1
ATOM 931 N N . GLY A 1 121 ? -7.691 6.710 3.433 1.00 92.06 121 GLY A N 1
ATOM 932 C CA . GLY A 1 121 ? -6.862 7.615 4.232 1.00 92.06 121 GLY A CA 1
ATOM 933 C C . GLY A 1 121 ? -7.178 7.475 5.722 1.00 92.06 121 GLY A C 1
ATOM 934 O O . GLY A 1 121 ? -8.349 7.385 6.100 1.00 92.06 121 GLY A O 1
ATOM 935 N N . ALA A 1 122 ? -6.151 7.458 6.567 1.00 89.31 122 ALA A N 1
ATOM 936 C CA . ALA A 1 122 ? -6.301 7.397 8.015 1.00 89.31 122 ALA A CA 1
ATOM 937 C C . ALA A 1 122 ? -5.178 8.154 8.733 1.00 89.31 122 ALA A C 1
ATOM 939 O O . ALA A 1 122 ? -4.149 8.490 8.153 1.00 89.31 122 ALA A O 1
ATOM 940 N N . GLU A 1 123 ? -5.379 8.396 10.022 1.00 85.06 123 GLU A N 1
ATOM 941 C CA . GLU A 1 123 ? -4.371 8.947 10.920 1.00 85.06 123 GLU A CA 1
ATOM 942 C C . GLU A 1 123 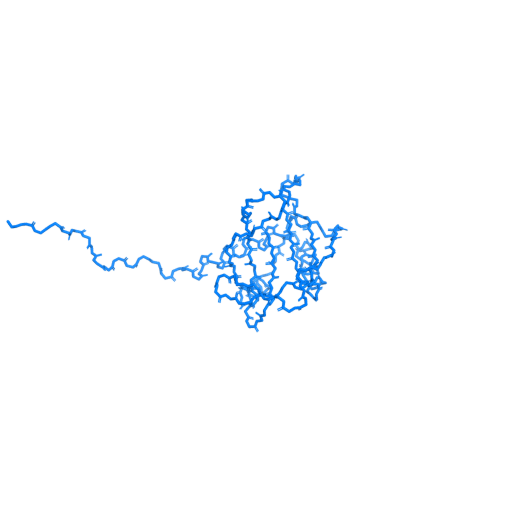? -3.944 7.862 11.909 1.00 85.06 123 GLU A C 1
ATOM 944 O O . GLU A 1 123 ? -4.782 7.242 12.569 1.00 85.06 123 GLU A O 1
ATOM 949 N N . VAL A 1 124 ? -2.640 7.609 12.005 1.00 79.25 124 VAL A N 1
ATOM 950 C CA . VAL A 1 124 ? -2.067 6.594 12.890 1.00 79.25 124 VAL A CA 1
ATOM 951 C C . VAL A 1 124 ? -1.339 7.293 14.028 1.00 79.25 124 VAL A C 1
ATOM 953 O O . VAL A 1 124 ? -0.415 8.074 13.814 1.00 79.25 124 VAL A O 1
ATOM 956 N N . ALA A 1 125 ? -1.741 7.011 15.266 1.00 74.69 125 ALA A N 1
ATOM 957 C CA . ALA A 1 125 ? -1.065 7.555 16.436 1.00 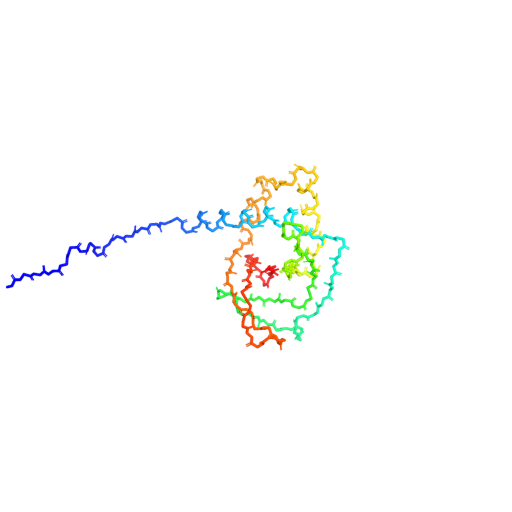74.69 125 ALA A CA 1
ATOM 958 C C . ALA A 1 125 ? 0.343 6.949 16.566 1.00 74.69 125 ALA A C 1
ATOM 960 O O . ALA A 1 125 ? 0.497 5.757 16.841 1.00 74.69 125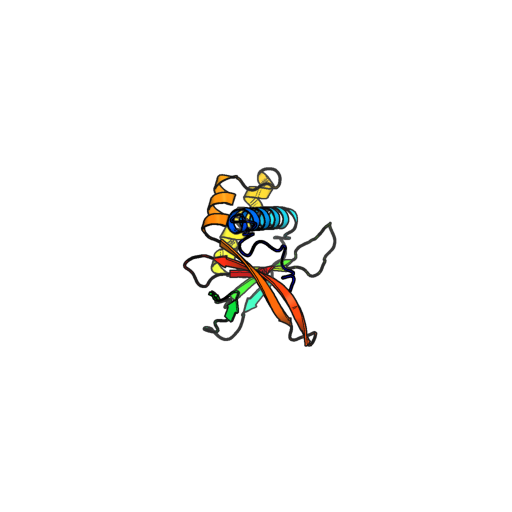 ALA A O 1
ATOM 961 N N . CYS A 1 126 ? 1.379 7.770 16.388 1.00 65.81 126 CYS A N 1
ATOM 962 C CA . CYS A 1 126 ? 2.760 7.332 16.538 1.00 65.81 126 CYS A CA 1
ATOM 963 C C . CYS A 1 126 ? 3.213 7.480 17.998 1.00 65.81 126 CYS A C 1
ATOM 965 O O . CYS A 1 126 ? 3.243 8.581 18.555 1.00 65.81 126 CYS A O 1
ATOM 967 N N . ALA A 1 127 ? 3.632 6.370 18.616 1.00 63.62 127 ALA A N 1
ATOM 968 C CA . ALA A 1 127 ? 4.056 6.333 20.020 1.00 63.62 127 ALA A CA 1
ATOM 969 C C . ALA A 1 127 ? 5.261 7.246 20.335 1.00 63.62 127 ALA A C 1
ATOM 971 O O . ALA A 1 127 ? 5.486 7.582 21.494 1.00 63.62 127 ALA A O 1
ATOM 972 N N . ARG A 1 128 ? 6.050 7.641 19.323 1.00 62.78 128 ARG A N 1
ATOM 973 C CA . ARG A 1 128 ? 7.266 8.452 19.508 1.00 62.78 128 ARG A CA 1
ATOM 974 C C . ARG A 1 128 ? 7.029 9.960 19.499 1.00 62.78 128 ARG A C 1
ATOM 976 O O . ARG A 1 128 ? 7.767 10.669 20.173 1.00 62.78 128 ARG A O 1
ATOM 983 N N . ALA A 1 129 ? 6.056 10.445 18.731 1.00 61.69 129 ALA A N 1
ATOM 984 C CA . ALA A 1 129 ? 5.851 11.881 18.521 1.00 61.69 129 ALA A CA 1
ATOM 985 C C . ALA A 1 129 ? 4.621 12.429 19.258 1.00 61.69 129 ALA A C 1
ATOM 987 O O . ALA A 1 129 ? 4.475 13.643 19.378 1.00 61.69 129 ALA A O 1
ATOM 988 N N . GLY A 1 130 ? 3.716 11.555 19.721 1.00 70.44 130 GLY A N 1
ATOM 989 C CA . GLY A 1 130 ? 2.443 11.963 20.326 1.00 70.44 130 GLY A CA 1
ATOM 990 C C . GLY A 1 130 ? 1.507 12.703 19.361 1.00 70.44 130 GLY A C 1
ATOM 991 O O . GLY A 1 130 ? 0.445 13.154 19.777 1.00 70.44 130 GLY A O 1
ATOM 992 N N . GLN A 1 131 ? 1.894 12.831 18.090 1.00 75.75 131 GLN A N 1
ATOM 993 C CA . GLN A 1 131 ? 1.103 13.411 17.017 1.00 75.75 131 GLN A CA 1
ATOM 994 C C . GLN A 1 131 ? 0.641 12.286 16.081 1.00 75.75 131 GLN A C 1
ATOM 996 O O . GLN A 1 131 ? 1.421 11.361 15.820 1.00 75.75 131 GLN A O 1
ATOM 1001 N N . PRO A 1 132 ? -0.611 12.331 15.601 1.00 81.44 132 PRO A N 1
ATOM 1002 C CA . PRO A 1 132 ? -1.064 11.433 14.552 1.00 81.44 132 PRO A CA 1
ATOM 1003 C C . PRO A 1 132 ? -0.258 11.672 13.271 1.00 81.44 132 PRO A C 1
ATOM 1005 O O . PRO A 1 132 ? -0.051 12.814 12.861 1.00 81.44 132 PRO A O 1
ATOM 1008 N N . GLU A 1 133 ? 0.199 10.593 12.644 1.00 83.75 133 GLU A N 1
ATOM 1009 C CA . GLU A 1 133 ? 0.835 10.624 11.329 1.00 83.75 133 GLU A CA 1
ATOM 1010 C C . GLU A 1 133 ? -0.192 10.197 10.269 1.00 83.75 133 GLU A C 1
ATOM 1012 O O . GLU A 1 133 ? -0.888 9.194 10.469 1.00 83.75 133 GLU A O 1
ATOM 1017 N N . PRO A 1 134 ? -0.331 10.934 9.154 1.00 88.44 134 PRO A N 1
ATOM 1018 C CA . PRO A 1 134 ? -1.204 10.515 8.069 1.00 88.44 134 PRO A CA 1
ATOM 1019 C C . PRO A 1 134 ? -0.642 9.248 7.419 1.00 88.44 134 PRO A C 1
ATOM 1021 O O . PRO A 1 134 ? 0.554 9.166 7.142 1.00 88.44 134 PRO A O 1
ATOM 1024 N N . ALA A 1 135 ? -1.514 8.285 7.151 1.00 91.62 135 ALA A N 1
ATOM 1025 C CA . ALA A 1 135 ? -1.181 7.043 6.471 1.00 91.62 135 ALA A CA 1
ATOM 1026 C C . ALA A 1 135 ? -2.260 6.691 5.448 1.00 91.62 135 ALA A C 1
ATOM 1028 O O . ALA A 1 135 ? -3.448 6.993 5.622 1.00 91.62 135 ALA A O 1
ATOM 1029 N N . VAL A 1 136 ? -1.850 6.006 4.387 1.00 94.81 136 VAL A N 1
ATOM 1030 C CA . VAL A 1 136 ? -2.767 5.458 3.392 1.00 94.81 136 VAL A CA 1
ATOM 1031 C C . VAL A 1 136 ? -2.822 3.949 3.551 1.00 94.81 136 VAL A C 1
ATOM 1033 O O . VAL A 1 136 ? -1.814 3.252 3.466 1.00 94.81 136 VAL A O 1
ATOM 1036 N N . PHE A 1 137 ? -4.029 3.435 3.750 1.00 95.44 137 PHE A N 1
ATOM 1037 C CA . PHE A 1 137 ? -4.300 2.011 3.816 1.00 95.44 137 PHE A CA 1
ATOM 1038 C C . PHE A 1 137 ? -4.843 1.532 2.480 1.00 95.44 137 PHE A C 1
ATOM 1040 O O . PHE A 1 137 ? -5.820 2.064 1.959 1.00 95.44 137 PHE A O 1
ATOM 1047 N N . LEU A 1 138 ? -4.239 0.477 1.953 1.00 96.12 138 LEU A N 1
ATOM 1048 C CA . LEU A 1 138 ? -4.809 -0.319 0.880 1.00 96.12 138 LEU A CA 1
ATOM 1049 C C . LEU A 1 138 ? -5.441 -1.534 1.542 1.00 96.12 138 LEU A C 1
ATOM 1051 O O . LEU A 1 138 ? -4.725 -2.426 1.983 1.00 96.12 138 LEU A O 1
ATOM 1055 N N . VAL A 1 139 ? -6.766 -1.562 1.657 1.00 95.56 139 VAL A N 1
ATOM 1056 C CA . VAL A 1 139 ? -7.499 -2.643 2.329 1.00 95.56 139 VAL A CA 1
ATOM 1057 C C . VAL A 1 139 ? -7.999 -3.642 1.296 1.00 95.56 139 VAL A C 1
ATOM 1059 O O . VAL A 1 139 ? -8.660 -3.267 0.326 1.00 95.56 139 VAL A O 1
ATOM 1062 N N . ARG A 1 140 ? -7.704 -4.928 1.496 1.00 94.56 140 ARG A N 1
ATOM 1063 C CA . ARG A 1 140 ? -8.109 -5.986 0.570 1.00 94.56 140 ARG A CA 1
ATOM 1064 C C . ARG A 1 140 ? -9.572 -6.368 0.791 1.00 94.56 140 ARG A C 1
ATOM 1066 O O . ARG A 1 140 ? -9.951 -6.866 1.851 1.00 94.56 140 ARG A O 1
ATOM 1073 N N . ARG A 1 141 ? -10.400 -6.186 -0.236 1.00 92.62 141 ARG A N 1
ATOM 1074 C CA . ARG A 1 141 ? -11.826 -6.530 -0.253 1.00 92.62 141 ARG A CA 1
ATOM 1075 C C . ARG A 1 141 ? -12.014 -8.023 0.030 1.00 92.62 141 ARG A C 1
ATOM 1077 O O . ARG A 1 141 ? -11.334 -8.868 -0.542 1.00 92.62 141 ARG A O 1
ATOM 1084 N N . GLY A 1 142 ? -12.946 -8.342 0.927 1.00 90.88 142 GLY A N 1
ATOM 1085 C CA . GLY A 1 142 ? -13.252 -9.725 1.313 1.00 90.88 142 GLY A CA 1
ATOM 1086 C C . GLY A 1 142 ? -12.267 -10.362 2.301 1.00 90.88 142 GLY A C 1
ATOM 1087 O O . GLY A 1 142 ? -12.435 -11.530 2.632 1.00 90.88 142 GLY A O 1
ATOM 1088 N N . SER A 1 143 ? -11.274 -9.618 2.800 1.00 92.38 143 SER A N 1
ATOM 1089 C CA . SER A 1 143 ? -10.342 -10.089 3.831 1.00 92.38 143 SER A CA 1
ATOM 1090 C C . SER A 1 143 ? -10.076 -9.005 4.881 1.00 92.38 143 SER A C 1
ATOM 1092 O O . SER A 1 143 ? -10.458 -7.852 4.691 1.00 92.38 143 SER A O 1
ATOM 1094 N N . ALA A 1 144 ? -9.389 -9.363 5.966 1.00 91.81 144 ALA A N 1
ATOM 1095 C CA . ALA A 1 144 ? -8.914 -8.411 6.972 1.00 91.81 144 ALA A CA 1
ATOM 1096 C C . ALA A 1 144 ? -7.489 -7.887 6.683 1.00 91.81 144 ALA A C 1
ATOM 1098 O O . ALA A 1 144 ? -6.879 -7.271 7.549 1.00 91.81 144 ALA A O 1
ATOM 1099 N N . GLN A 1 145 ? -6.922 -8.139 5.499 1.00 93.62 145 GLN A N 1
ATOM 1100 C CA . GLN A 1 145 ? -5.550 -7.736 5.173 1.00 93.62 145 GLN A CA 1
ATOM 1101 C C . GLN A 1 145 ? -5.486 -6.285 4.679 1.00 93.62 145 GLN A C 1
ATOM 1103 O O . GLN A 1 145 ? -6.354 -5.841 3.922 1.00 93.62 145 GLN A O 1
ATOM 1108 N N . ALA A 1 146 ? -4.421 -5.565 5.043 1.00 95.31 146 ALA A N 1
ATOM 1109 C CA . ALA A 1 146 ? -4.128 -4.250 4.481 1.00 95.31 146 ALA A CA 1
ATOM 1110 C C . ALA A 1 146 ? -2.629 -4.015 4.276 1.00 95.31 146 ALA A C 1
ATOM 1112 O O . ALA A 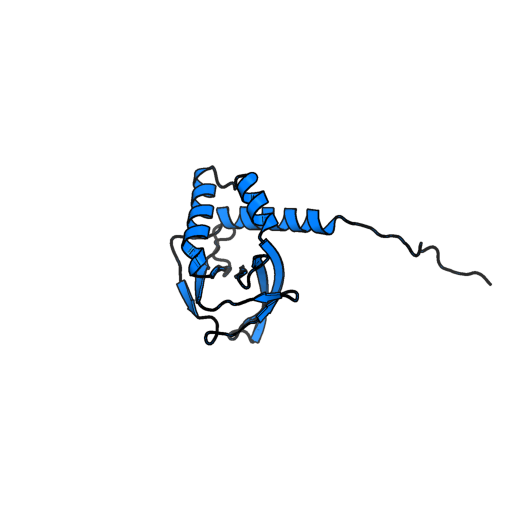1 146 ? -1.810 -4.485 5.064 1.00 95.31 146 ALA A O 1
ATOM 1113 N N . MET A 1 147 ? -2.290 -3.244 3.244 1.00 95.88 147 MET A N 1
ATOM 1114 C CA . MET A 1 147 ? -0.978 -2.611 3.094 1.00 95.88 147 MET A CA 1
ATOM 1115 C C . MET A 1 147 ? -1.058 -1.171 3.603 1.00 95.88 147 MET A C 1
ATOM 1117 O O . MET A 1 147 ? -2.112 -0.544 3.505 1.00 95.88 147 MET A O 1
ATOM 1121 N N . ILE A 1 148 ? 0.043 -0.653 4.136 1.00 95.25 148 ILE A N 1
ATOM 1122 C CA . ILE A 1 148 ? 0.127 0.689 4.719 1.00 95.25 148 ILE A CA 1
ATOM 1123 C C . ILE A 1 148 ? 1.271 1.441 4.054 1.00 95.25 148 ILE A C 1
ATOM 1125 O O . ILE A 1 148 ? 2.361 0.884 3.906 1.00 95.25 148 ILE A O 1
ATOM 1129 N N . VAL A 1 149 ? 1.019 2.690 3.681 1.00 93.19 149 VAL A N 1
ATOM 1130 C CA . VAL A 1 149 ? 1.992 3.633 3.119 1.00 93.19 149 VAL A CA 1
ATOM 1131 C C . VAL A 1 149 ? 2.021 4.906 3.940 1.00 93.19 149 VAL A C 1
ATOM 1133 O O . VAL A 1 149 ? 0.917 5.391 4.283 1.00 93.19 149 VAL A O 1
#

Radius of gyration: 18.88 Å; chains: 1; bounding box: 59×53×38 Å

Sequence (149 aa):
VADPSLVPARLRAGNSGLDSQNMELRSMLQWLVESVDLERHVVFECGTGESEIMVGGRRVQLQRMATWPIAANGRAAGLKLSVPLDLQVEIAETLLAARARGCRLDEREMQRLAENWEMVGAEVACARAGQPEPAVFLVRRGSAQAMIV

pLDDT: mean 84.69, std 14.62, range [45.44, 97.38]

Organism: NCBI:txid327968